Protein AF-A0A268THH5-F1 (afdb_monomer_lite)

Radius of gyration: 29.48 Å; chains: 1; bounding box: 71×20×64 Å

Foldseek 3Di:
DVVVVVVVVVVVVVPPPPPPPDDDDDDQDPQPDDQDDQDDDDPDPVVNVVSVVVNVVVVVVSVCSSVVD

Structure (mmCIF, N/CA/C/O backbone):
data_AF-A0A268THH5-F1
#
_entry.id   AF-A0A268THH5-F1
#
loop_
_atom_site.group_PDB
_atom_site.id
_atom_site.type_symbol
_atom_site.label_atom_id
_atom_site.label_alt_id
_atom_site.label_comp_id
_atom_site.label_asym_id
_atom_site.label_entity_id
_atom_sit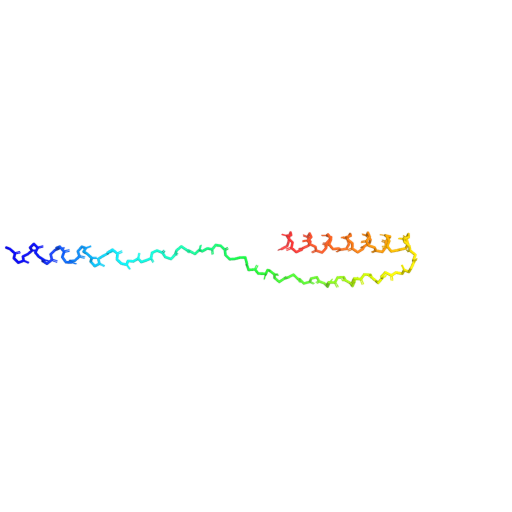e.label_seq_id
_atom_site.pdbx_PDB_ins_code
_atom_site.Cartn_x
_atom_site.Cartn_y
_atom_site.Cartn_z
_atom_site.occupancy
_atom_site.B_iso_or_equiv
_atom_site.auth_seq_id
_atom_site.auth_comp_id
_atom_site.auth_asym_id
_atom_site.auth_atom_id
_atom_site.pdbx_PDB_model_num
ATOM 1 N N . MET A 1 1 ? -57.707 -10.730 37.411 1.00 60.84 1 MET A N 1
ATOM 2 C CA . MET A 1 1 ? -57.575 -10.559 35.944 1.00 60.8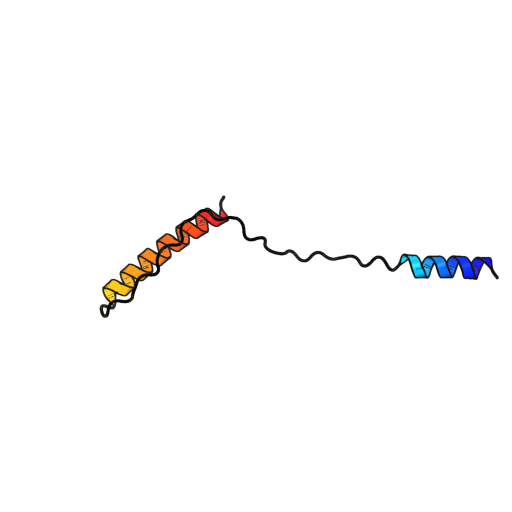4 1 MET A CA 1
ATOM 3 C C . MET A 1 1 ? -56.719 -9.350 35.541 1.00 60.84 1 MET A C 1
ATOM 5 O O . MET A 1 1 ? -55.833 -9.532 34.723 1.00 60.84 1 MET A O 1
ATOM 9 N N . ARG A 1 2 ? -56.886 -8.159 36.150 1.00 70.25 2 ARG A N 1
ATOM 10 C CA . ARG A 1 2 ? -56.112 -6.932 35.824 1.00 70.25 2 ARG A CA 1
ATOM 11 C C . ARG A 1 2 ? -54.588 -7.004 36.040 1.00 70.25 2 ARG A C 1
ATOM 13 O O . ARG A 1 2 ? -53.846 -6.421 35.262 1.00 70.25 2 ARG A O 1
ATOM 20 N N . PHE A 1 3 ? -54.119 -7.733 37.054 1.00 71.12 3 PHE A N 1
ATOM 21 C CA . PHE A 1 3 ? -52.678 -7.883 37.322 1.00 71.12 3 PHE A CA 1
ATOM 22 C C . PHE A 1 3 ? -51.941 -8.722 36.270 1.00 71.12 3 PHE A C 1
ATOM 24 O O . PHE A 1 3 ? -50.770 -8.483 36.001 1.00 71.12 3 PHE A O 1
ATOM 31 N N . ILE A 1 4 ? -52.637 -9.681 35.654 1.00 77.75 4 ILE A N 1
ATOM 32 C CA . ILE A 1 4 ? -52.067 -10.572 34.634 1.00 77.75 4 ILE A CA 1
ATOM 33 C C . ILE A 1 4 ? -51.895 -9.808 33.317 1.00 77.75 4 ILE A C 1
ATOM 35 O O . ILE A 1 4 ? -50.899 -9.962 32.620 1.00 77.75 4 ILE A O 1
ATOM 39 N N . THR A 1 5 ? -52.846 -8.928 32.993 1.00 78.38 5 THR A N 1
ATOM 40 C CA . THR A 1 5 ? -52.770 -8.096 31.787 1.00 78.38 5 THR A CA 1
ATOM 41 C C . THR A 1 5 ? -51.640 -7.070 31.857 1.00 78.38 5 THR A C 1
ATOM 43 O O . THR A 1 5 ? -51.007 -6.796 30.843 1.00 78.38 5 THR A O 1
ATOM 46 N N . THR A 1 6 ? -51.337 -6.529 33.042 1.00 80.31 6 THR A N 1
ATOM 47 C CA . THR A 1 6 ? -50.254 -5.546 33.212 1.00 80.31 6 THR A CA 1
ATOM 48 C C . THR A 1 6 ? -48.865 -6.174 33.137 1.00 80.31 6 THR A C 1
ATOM 50 O O . THR A 1 6 ? -47.963 -5.580 32.555 1.00 80.31 6 THR A O 1
ATOM 53 N N . THR A 1 7 ? -48.681 -7.379 33.682 1.00 80.12 7 THR A N 1
ATOM 54 C CA . THR A 1 7 ? -47.389 -8.082 33.623 1.00 80.12 7 THR A CA 1
ATOM 55 C C . THR A 1 7 ? -47.074 -8.589 32.221 1.00 80.12 7 THR A C 1
ATOM 57 O O . THR A 1 7 ? -45.932 -8.482 31.781 1.00 80.12 7 THR A O 1
ATOM 60 N N . LEU A 1 8 ? -48.083 -9.067 31.489 1.00 80.25 8 LEU A N 1
ATOM 61 C CA . LEU A 1 8 ? -47.918 -9.500 30.102 1.00 80.25 8 LEU A CA 1
ATOM 62 C C . LEU A 1 8 ? -47.493 -8.334 29.195 1.00 80.25 8 LEU A C 1
ATOM 64 O O . LEU A 1 8 ? -46.596 -8.487 28.372 1.00 80.25 8 LEU A O 1
ATOM 68 N N . LEU A 1 9 ? -48.087 -7.153 29.392 1.00 78.88 9 LEU A N 1
ATOM 69 C CA . LEU A 1 9 ? -47.751 -5.957 28.622 1.00 78.88 9 LEU A CA 1
ATOM 70 C C . LEU A 1 9 ? -46.311 -5.484 28.883 1.00 78.88 9 LEU A C 1
ATOM 72 O O . LEU A 1 9 ? -45.613 -5.120 27.943 1.00 78.88 9 LEU A O 1
ATOM 76 N N . ALA A 1 10 ? -45.838 -5.543 30.131 1.00 77.62 1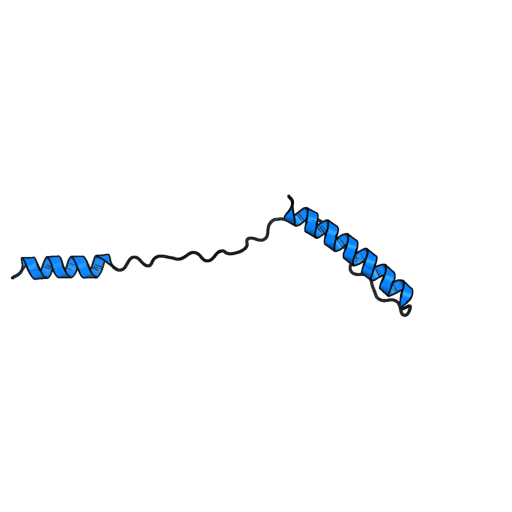0 ALA A N 1
ATOM 77 C CA . ALA A 1 10 ? -44.464 -5.172 30.474 1.00 77.62 10 ALA A CA 1
ATOM 78 C C . ALA A 1 10 ? -43.416 -6.076 29.792 1.00 77.62 10 ALA A C 1
ATOM 80 O O . ALA A 1 10 ? -42.376 -5.592 29.348 1.00 77.62 10 ALA A O 1
ATOM 81 N N . LEU A 1 11 ? -43.720 -7.370 29.655 1.00 77.88 11 LEU A N 1
ATOM 82 C CA . LEU A 1 11 ? -42.840 -8.368 29.038 1.00 77.88 11 LEU A CA 1
ATOM 83 C C . LEU A 1 11 ? -42.717 -8.201 27.515 1.00 77.88 11 LEU A C 1
ATOM 85 O O . LEU A 1 11 ? -41.662 -8.468 26.944 1.00 77.88 11 LEU A O 1
ATOM 89 N N . VAL A 1 12 ? -43.777 -7.720 26.857 1.00 76.88 12 VAL A N 1
ATOM 90 C CA . VAL A 1 12 ? -43.770 -7.449 25.409 1.00 76.88 12 VAL A CA 1
ATOM 91 C C . VAL A 1 12 ? -42.891 -6.240 25.072 1.00 76.88 12 VAL A C 1
ATOM 93 O O . VAL A 1 12 ? -42.236 -6.227 24.034 1.00 76.88 12 VAL A O 1
ATOM 96 N N . ILE A 1 13 ? -42.822 -5.240 25.956 1.00 76.00 13 ILE A N 1
ATOM 97 C CA . ILE A 1 13 ? -42.088 -3.993 25.691 1.00 76.00 13 ILE A CA 1
ATOM 98 C C . ILE A 1 13 ? -40.588 -4.134 26.029 1.00 76.00 13 ILE A C 1
ATOM 100 O O . ILE A 1 13 ? -39.756 -3.449 25.437 1.00 76.00 13 ILE A O 1
ATOM 104 N N . SER A 1 14 ? -40.201 -5.064 26.915 1.00 73.00 14 SER A N 1
ATOM 105 C CA . SER A 1 14 ? -38.791 -5.280 27.2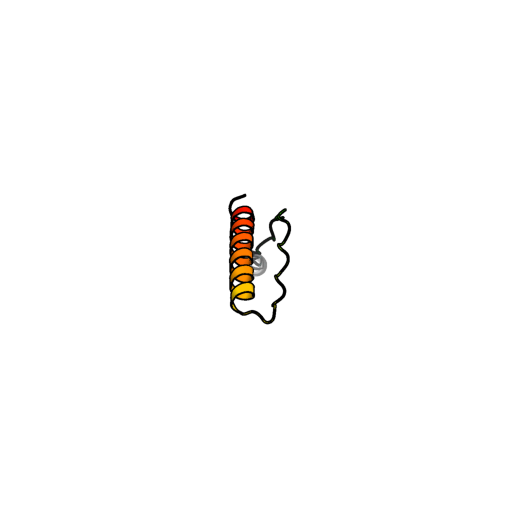92 1.00 73.00 14 SER A CA 1
ATOM 106 C C . SER A 1 14 ? -37.916 -5.907 26.194 1.00 73.00 14 SER A C 1
ATOM 108 O O . SER A 1 14 ? -36.696 -5.924 26.331 1.00 73.00 14 SER A O 1
ATOM 110 N N . GLY A 1 15 ? -38.506 -6.418 25.107 1.00 66.69 15 GLY A N 1
ATOM 111 C CA . GLY A 1 15 ? -37.784 -7.076 24.009 1.00 66.69 15 GLY A CA 1
ATOM 112 C C . GLY A 1 15 ? -37.267 -6.151 22.897 1.00 66.69 15 GLY A C 1
ATOM 113 O O . GLY A 1 15 ? -36.536 -6.611 22.026 1.00 66.69 15 GLY A O 1
ATOM 114 N N . CYS A 1 16 ? -37.612 -4.858 22.893 1.00 67.31 16 CYS A N 1
ATOM 115 C CA . CYS A 1 16 ? -37.296 -3.945 21.781 1.00 67.31 16 CYS A CA 1
ATOM 116 C C . CYS A 1 16 ? -35.893 -3.306 21.827 1.00 67.31 16 CYS A C 1
ATOM 118 O O . CYS A 1 16 ? -35.643 -2.322 21.129 1.00 67.31 16 CYS A O 1
ATOM 120 N N . ALA A 1 17 ? -34.955 -3.843 22.608 1.00 70.75 17 ALA A N 1
ATOM 121 C CA . ALA A 1 17 ? -33.564 -3.402 22.549 1.00 70.75 17 ALA A CA 1
ATOM 122 C C . ALA A 1 17 ? -32.865 -4.069 21.353 1.00 70.75 17 ALA A C 1
ATOM 124 O O . ALA A 1 17 ? -32.335 -5.174 21.462 1.00 70.75 17 ALA A O 1
ATOM 125 N N . VAL A 1 18 ? -32.886 -3.403 20.194 1.00 71.00 18 VAL A N 1
ATOM 126 C CA . VAL A 1 18 ? -32.123 -3.820 19.009 1.00 71.00 18 VAL A CA 1
ATOM 127 C C . VAL A 1 18 ? -30.641 -3.842 19.383 1.00 71.00 18 VAL A C 1
ATOM 129 O O . VAL A 1 18 ? -30.032 -2.793 19.595 1.00 71.00 18 VAL A O 1
ATOM 132 N N . GLN A 1 19 ? -30.056 -5.038 19.481 1.00 72.00 19 GLN A N 1
ATOM 133 C CA . GLN A 1 19 ? -28.608 -5.179 19.588 1.00 72.00 19 GLN A CA 1
ATOM 134 C C . GLN A 1 19 ? -27.997 -4.676 18.283 1.00 72.00 19 GLN A C 1
ATOM 136 O O . GLN A 1 19 ? -28.082 -5.328 17.244 1.00 72.00 19 GLN A O 1
ATOM 141 N N . THR A 1 20 ? -27.404 -3.486 18.323 1.00 73.44 20 THR A N 1
ATOM 142 C CA . THR A 1 20 ? -26.614 -2.964 17.213 1.00 73.44 20 THR A CA 1
ATOM 143 C C . THR A 1 20 ? -25.311 -3.749 17.151 1.00 73.44 20 THR A C 1
ATOM 145 O O . THR A 1 20 ? -24.327 -3.426 17.814 1.00 73.44 20 THR A O 1
ATOM 148 N N . ILE A 1 21 ? -25.318 -4.826 16.365 1.00 79.69 21 ILE A N 1
ATOM 149 C CA . ILE A 1 21 ? -24.101 -5.536 15.983 1.00 79.69 21 ILE A CA 1
ATOM 150 C C . ILE A 1 21 ? -23.287 -4.547 15.152 1.00 79.69 21 ILE A C 1
ATOM 152 O O . ILE A 1 21 ? -23.654 -4.208 14.029 1.00 79.69 21 ILE A O 1
ATOM 156 N N . LYS A 1 22 ? -22.217 -4.012 15.741 1.00 78.44 22 LYS A N 1
ATOM 157 C CA . LYS A 1 22 ? -21.287 -3.160 15.010 1.00 78.44 22 LYS A CA 1
ATOM 158 C C . LYS A 1 22 ? -20.443 -4.055 14.123 1.00 78.44 22 LYS A C 1
ATOM 160 O O . LYS A 1 22 ? -19.646 -4.846 14.622 1.00 78.44 22 LYS A O 1
ATOM 165 N N . GLU A 1 23 ? -20.633 -3.927 12.819 1.00 81.38 23 GLU A N 1
ATOM 166 C CA . GLU A 1 23 ? -19.732 -4.541 11.857 1.00 81.38 23 GLU A CA 1
ATOM 167 C C . GLU A 1 23 ? -18.333 -3.925 12.009 1.00 81.38 23 GLU A C 1
ATOM 169 O O . GLU A 1 23 ? -18.209 -2.715 12.248 1.00 81.38 23 GLU A O 1
ATOM 174 N N . PRO A 1 24 ? -17.265 -4.730 11.904 1.00 77.06 24 PRO A N 1
ATOM 175 C CA . PRO A 1 24 ? -15.916 -4.200 11.875 1.00 77.06 24 PRO A CA 1
ATOM 176 C C . PRO A 1 24 ? -15.740 -3.363 10.602 1.00 77.06 24 PRO A C 1
ATOM 178 O O . PRO A 1 24 ? -15.655 -3.888 9.495 1.00 77.06 24 PRO A O 1
ATOM 181 N N . VAL A 1 25 ? -15.684 -2.043 10.763 1.00 76.12 25 VAL A N 1
ATOM 182 C CA . VAL A 1 25 ? -15.324 -1.103 9.697 1.00 76.12 25 VAL A CA 1
ATOM 183 C C . VAL A 1 25 ? -13.832 -0.802 9.777 1.00 76.12 25 VAL A C 1
ATOM 185 O O . VAL A 1 25 ? -13.339 -0.331 10.802 1.00 76.12 25 VAL A O 1
ATOM 188 N N . TYR A 1 26 ? -13.107 -1.075 8.690 1.00 70.38 26 TYR A N 1
ATOM 189 C CA . TYR A 1 26 ? -11.684 -0.760 8.578 1.00 70.38 26 TYR A CA 1
ATOM 190 C C . TYR A 1 26 ? -11.493 0.755 8.500 1.00 70.38 26 TYR A C 1
ATOM 192 O O . TYR A 1 26 ? -11.918 1.404 7.544 1.00 70.38 26 TYR A O 1
ATOM 200 N N . ILE A 1 27 ? -10.853 1.322 9.522 1.00 69.62 27 ILE A N 1
ATOM 201 C CA . ILE A 1 27 ? -10.480 2.735 9.544 1.00 69.62 27 ILE A CA 1
ATOM 202 C C . ILE A 1 27 ? -9.177 2.870 8.750 1.00 69.62 27 ILE A C 1
ATOM 204 O O . ILE A 1 27 ? -8.212 2.182 9.086 1.00 69.62 27 ILE A O 1
ATOM 208 N N . PRO A 1 28 ? -9.106 3.734 7.722 1.00 70.25 28 PRO A N 1
ATOM 209 C CA . PRO A 1 28 ? -7.849 3.986 7.034 1.00 70.25 28 PRO A CA 1
ATOM 210 C C . PRO A 1 28 ? -6.858 4.596 8.033 1.00 70.25 28 PRO A C 1
ATOM 212 O O . PRO A 1 28 ? -7.035 5.729 8.487 1.00 70.25 28 PRO A O 1
ATOM 215 N N . THR A 1 29 ? -5.833 3.831 8.410 1.00 69.38 29 THR A N 1
ATOM 216 C CA . THR A 1 29 ? -4.722 4.338 9.214 1.00 69.38 29 THR A CA 1
ATOM 217 C C . THR A 1 29 ? -3.981 5.392 8.398 1.00 69.38 29 THR A C 1
ATOM 219 O O . THR A 1 29 ? -3.833 5.282 7.176 1.00 69.38 29 THR A O 1
ATOM 222 N N . LYS A 1 30 ? -3.572 6.483 9.053 1.00 71.25 30 LYS A N 1
ATOM 223 C CA . LYS A 1 30 ? -2.831 7.548 8.377 1.00 71.25 30 LYS A CA 1
ATOM 224 C C . LYS A 1 30 ? -1.452 7.009 8.021 1.00 71.25 30 LYS A C 1
ATOM 226 O O . LYS A 1 30 ? -0.579 6.961 8.877 1.00 71.25 30 LYS A O 1
ATOM 231 N N . CYS A 1 31 ? -1.271 6.598 6.772 1.00 79.12 31 CYS A N 1
ATOM 232 C CA . CYS A 1 31 ? 0.034 6.183 6.299 1.00 79.12 31 CYS A CA 1
ATOM 233 C C . CYS A 1 31 ? 0.785 7.378 5.702 1.00 79.12 31 CYS A C 1
ATOM 235 O O . CYS A 1 31 ? 0.412 7.900 4.651 1.00 79.12 31 CYS A O 1
ATOM 237 N N . GLU A 1 32 ? 1.838 7.826 6.384 1.00 82.81 32 GLU A N 1
ATOM 238 C CA . GLU A 1 32 ? 2.619 9.019 6.022 1.00 82.81 32 GLU A CA 1
ATOM 239 C C . GLU A 1 32 ? 3.701 8.742 4.958 1.00 82.81 32 GLU A C 1
ATOM 241 O O . GLU A 1 32 ? 4.707 9.446 4.873 1.00 82.81 32 GLU A O 1
ATOM 246 N N . VAL A 1 33 ? 3.513 7.730 4.105 1.00 84.38 33 VAL A N 1
ATOM 247 C CA . VAL A 1 33 ? 4.428 7.457 2.984 1.00 84.38 33 VAL A CA 1
ATOM 248 C C . VAL A 1 33 ? 3.998 8.202 1.733 1.00 84.38 33 VAL A C 1
ATOM 250 O O . VAL A 1 33 ? 2.842 8.188 1.305 1.00 84.38 33 VAL A O 1
ATOM 253 N N . LYS A 1 34 ? 4.980 8.814 1.073 1.00 87.62 34 LYS A N 1
ATOM 254 C CA . LYS A 1 34 ? 4.778 9.416 -0.240 1.00 87.62 34 LYS A CA 1
ATOM 255 C C . LYS A 1 34 ? 4.519 8.315 -1.268 1.00 87.62 34 LYS A C 1
ATOM 257 O O . LYS A 1 34 ? 5.396 7.496 -1.537 1.00 87.62 34 LYS A O 1
ATOM 262 N N . LYS A 1 35 ? 3.343 8.339 -1.901 1.00 86.50 35 LYS A N 1
ATOM 263 C CA . LYS A 1 35 ? 3.007 7.413 -2.990 1.00 86.50 35 LYS A CA 1
ATOM 264 C C . LYS A 1 35 ? 4.050 7.517 -4.121 1.00 86.50 35 LYS A C 1
ATOM 266 O O . LYS A 1 35 ? 4.258 8.622 -4.636 1.00 86.50 35 LYS A O 1
ATOM 271 N N . PRO A 1 36 ? 4.687 6.406 -4.538 1.00 90.12 36 PRO A N 1
ATOM 272 C CA . PRO A 1 36 ? 5.624 6.426 -5.652 1.00 90.12 36 PRO A CA 1
ATOM 273 C C . PRO A 1 36 ? 4.904 6.780 -6.959 1.00 90.12 36 PRO A C 1
ATOM 275 O O . PRO A 1 36 ? 3.745 6.415 -7.180 1.00 90.12 36 PRO A O 1
ATOM 278 N N . VAL A 1 37 ? 5.597 7.500 -7.841 1.00 92.12 37 VAL A N 1
ATOM 279 C CA . VAL A 1 37 ? 5.064 7.884 -9.154 1.00 92.12 37 VAL A CA 1
ATOM 280 C C . VAL A 1 37 ? 5.053 6.655 -10.057 1.00 92.12 37 VAL A C 1
ATOM 282 O O . VAL A 1 37 ? 6.058 5.951 -10.159 1.00 92.12 37 VAL A O 1
ATOM 285 N N . LYS A 1 38 ? 3.913 6.396 -10.703 1.00 91.38 38 LYS A N 1
ATOM 286 C CA . LYS A 1 38 ? 3.781 5.291 -11.654 1.00 91.38 38 LYS A CA 1
ATOM 287 C C . LYS A 1 38 ? 4.720 5.534 -12.848 1.00 91.38 38 LYS A C 1
ATOM 289 O O . LYS A 1 38 ? 4.695 6.639 -13.393 1.00 91.38 38 LYS A O 1
ATOM 294 N N . PRO A 1 39 ? 5.532 4.545 -13.258 1.00 90.50 39 PRO A N 1
ATOM 295 C CA . PRO A 1 39 ? 6.394 4.697 -14.420 1.00 90.50 39 PRO A CA 1
ATOM 296 C C . PRO A 1 39 ? 5.552 4.856 -15.690 1.00 90.50 39 PRO A C 1
ATOM 298 O O . PRO A 1 39 ? 4.512 4.212 -15.847 1.00 90.50 39 PRO A O 1
ATOM 301 N N . ASN A 1 40 ? 6.009 5.721 -16.594 1.00 90.19 40 ASN A N 1
ATOM 302 C CA . ASN A 1 40 ? 5.449 5.810 -17.937 1.00 90.19 40 ASN A CA 1
ATOM 303 C C . ASN A 1 40 ? 6.056 4.701 -18.789 1.00 90.19 40 ASN A C 1
ATOM 305 O O . ASN A 1 40 ? 7.271 4.506 -18.756 1.00 90.19 40 ASN A O 1
ATOM 309 N N . LEU A 1 41 ? 5.211 4.000 -19.540 1.00 87.75 41 LEU A N 1
ATOM 310 C C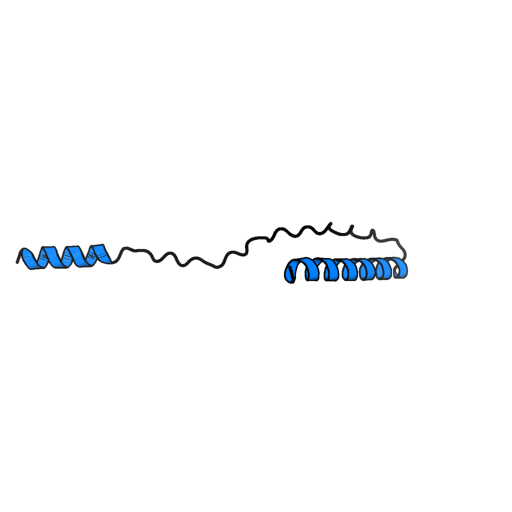A . LEU A 1 41 ? 5.681 3.004 -20.488 1.00 87.75 41 LEU A CA 1
ATOM 311 C C . LEU A 1 41 ? 6.394 3.711 -21.644 1.00 87.75 41 LEU A C 1
ATOM 313 O O . LEU A 1 41 ? 5.856 4.625 -22.271 1.00 87.75 41 LEU A O 1
ATOM 317 N N . SER A 1 42 ? 7.631 3.306 -21.878 1.00 79.62 42 SER A N 1
ATOM 318 C CA . SER A 1 42 ? 8.423 3.620 -23.054 1.00 79.62 42 SER A CA 1
ATOM 319 C C . SER A 1 42 ? 8.181 2.534 -24.106 1.00 79.62 42 SER A C 1
ATOM 321 O O . SER A 1 42 ? 7.917 1.387 -23.783 1.00 79.62 42 SER A O 1
ATOM 323 N N . ASN A 1 43 ? 8.342 2.811 -25.399 1.00 80.62 43 ASN A N 1
ATOM 324 C CA . ASN A 1 43 ? 8.192 1.759 -26.423 1.00 80.62 43 ASN A CA 1
ATOM 325 C C . ASN A 1 43 ? 9.272 0.640 -26.340 1.00 80.62 43 ASN A C 1
ATOM 327 O O . ASN A 1 43 ? 9.374 -0.185 -27.246 1.00 80.62 43 ASN A O 1
ATOM 331 N N . ASN A 1 44 ? 10.095 0.606 -25.282 1.00 91.00 44 ASN A N 1
ATOM 332 C CA . ASN A 1 44 ? 11.099 -0.415 -25.003 1.00 91.00 44 ASN A CA 1
ATOM 333 C C . ASN A 1 44 ? 10.655 -1.346 -23.868 1.00 91.00 44 ASN A C 1
ATOM 335 O O . ASN A 1 44 ? 10.816 -1.035 -22.687 1.00 91.00 44 ASN A O 1
ATOM 339 N N . PHE A 1 45 ? 10.226 -2.556 -24.233 1.00 92.50 45 PHE A N 1
ATOM 340 C CA . PHE A 1 45 ? 9.734 -3.575 -23.298 1.00 92.50 45 PHE A CA 1
ATOM 341 C C . PHE A 1 45 ? 10.671 -3.842 -22.105 1.00 92.50 45 PHE A C 1
ATOM 343 O O . PHE A 1 45 ? 10.226 -3.901 -20.962 1.00 92.50 45 PHE A O 1
ATOM 350 N N . LEU A 1 46 ? 11.982 -3.964 -22.341 1.00 94.38 46 LEU A N 1
ATOM 351 C CA . LEU A 1 46 ? 12.949 -4.280 -21.281 1.00 94.38 46 LEU A CA 1
ATOM 352 C C . LEU A 1 46 ? 13.100 -3.134 -20.270 1.00 94.38 46 LEU A C 1
ATOM 354 O O . LEU A 1 46 ? 13.317 -3.382 -19.082 1.00 94.38 46 LEU A O 1
ATOM 358 N N . GLN A 1 47 ? 13.003 -1.884 -20.731 1.00 92.19 47 GLN A N 1
ATOM 359 C CA . GLN A 1 47 ? 13.081 -0.717 -19.851 1.00 92.19 47 GLN A CA 1
ATOM 360 C C . GLN A 1 47 ? 11.804 -0.581 -19.020 1.00 92.19 47 GLN A C 1
ATOM 362 O O . GLN A 1 47 ? 11.886 -0.344 -17.816 1.00 92.19 47 GLN A O 1
ATOM 367 N N . ASP A 1 48 ? 10.649 -0.830 -19.631 1.00 93.81 48 ASP A N 1
ATOM 368 C CA . ASP A 1 48 ? 9.348 -0.806 -18.960 1.00 93.81 48 ASP A CA 1
ATOM 369 C C . ASP A 1 48 ? 9.220 -1.886 -17.900 1.00 93.81 48 ASP A C 1
ATOM 371 O O . ASP A 1 48 ? 8.742 -1.631 -16.791 1.00 93.81 48 ASP A O 1
ATOM 375 N N . LEU A 1 49 ? 9.695 -3.088 -18.223 1.00 95.31 49 LEU A N 1
ATOM 376 C CA . LEU A 1 49 ? 9.703 -4.210 -17.302 1.00 95.31 49 LEU A CA 1
ATOM 377 C C . LEU A 1 49 ? 10.553 -3.879 -16.071 1.00 95.31 49 LEU A C 1
ATOM 379 O O . LEU A 1 49 ? 10.095 -4.022 -14.939 1.00 95.31 49 LEU A O 1
ATOM 383 N N . ARG A 1 50 ? 11.760 -3.339 -16.283 1.00 95.38 50 ARG A N 1
ATOM 384 C CA . ARG A 1 50 ? 12.628 -2.882 -15.191 1.00 95.38 50 ARG A CA 1
ATOM 385 C C . ARG A 1 50 ? 11.960 -1.788 -14.354 1.00 95.38 50 ARG A C 1
ATOM 387 O O . ARG A 1 50 ? 11.981 -1.864 -13.129 1.00 95.38 50 ARG A O 1
ATOM 394 N N . ALA A 1 51 ? 11.372 -0.779 -14.995 1.00 95.19 51 ALA A N 1
ATOM 395 C CA . ALA A 1 51 ? 10.706 0.319 -14.298 1.00 95.19 51 ALA A CA 1
ATOM 396 C C . ALA A 1 51 ? 9.511 -0.169 -13.464 1.00 95.19 51 ALA A C 1
ATOM 398 O O . ALA A 1 51 ? 9.285 0.326 -12.361 1.00 95.19 51 ALA A O 1
ATOM 399 N N . THR A 1 52 ? 8.787 -1.171 -13.965 1.00 95.19 52 THR A N 1
ATOM 400 C CA . THR A 1 52 ? 7.668 -1.811 -13.266 1.00 95.19 52 THR A CA 1
ATOM 401 C C . THR A 1 52 ? 8.139 -2.569 -12.030 1.00 95.19 52 THR A C 1
ATOM 403 O O . THR A 1 52 ? 7.553 -2.386 -10.968 1.00 95.19 52 THR A O 1
ATOM 406 N N . PHE A 1 53 ? 9.225 -3.341 -12.125 1.00 96.56 53 PHE A N 1
ATOM 407 C CA . PHE A 1 53 ? 9.781 -4.048 -10.965 1.00 96.56 53 PHE A CA 1
ATOM 408 C C . PHE A 1 53 ? 10.291 -3.095 -9.876 1.00 96.56 53 PHE A C 1
ATOM 410 O O . PHE A 1 53 ? 10.010 -3.285 -8.698 1.00 96.56 53 PHE A O 1
ATOM 417 N N . ILE A 1 54 ? 10.973 -2.011 -10.257 1.00 96.25 54 ILE A N 1
ATOM 418 C CA . ILE A 1 54 ? 11.407 -0.989 -9.289 1.00 96.25 54 ILE A CA 1
ATOM 419 C C . ILE A 1 54 ? 10.193 -0.309 -8.636 1.00 96.25 54 ILE A C 1
ATOM 421 O O . ILE A 1 54 ? 10.224 0.064 -7.463 1.00 96.25 54 ILE A O 1
ATOM 425 N N . TYR A 1 55 ? 9.117 -0.100 -9.398 1.00 96.19 55 TYR A N 1
ATOM 426 C CA . TYR A 1 55 ? 7.880 0.463 -8.870 1.00 96.19 55 TYR A CA 1
ATOM 427 C C . TYR A 1 55 ? 7.191 -0.482 -7.878 1.00 96.19 55 TYR A C 1
ATOM 429 O O . TYR A 1 55 ? 6.725 -0.005 -6.843 1.00 96.19 55 TYR A O 1
ATOM 437 N N . SER A 1 56 ? 7.152 -1.792 -8.154 1.00 96.44 56 SER A N 1
ATOM 438 C CA . SER A 1 56 ? 6.561 -2.776 -7.241 1.00 96.44 56 SER A CA 1
ATOM 439 C C . SER A 1 56 ? 7.354 -2.905 -5.943 1.00 96.44 56 SER A C 1
ATOM 441 O O . SER A 1 56 ? 6.747 -2.852 -4.883 1.00 96.44 56 SER A O 1
ATOM 443 N N . GLU A 1 57 ? 8.687 -2.950 -6.002 1.00 96.81 57 GLU A N 1
ATOM 444 C CA . GLU A 1 57 ? 9.548 -3.004 -4.807 1.00 96.81 57 GLU A CA 1
ATOM 445 C C . GLU A 1 57 ? 9.299 -1.808 -3.870 1.00 96.81 57 GLU A C 1
ATOM 447 O O . GLU A 1 57 ? 9.105 -1.955 -2.664 1.00 96.81 57 GLU A O 1
ATOM 452 N N . LYS A 1 58 ? 9.220 -0.594 -4.432 1.00 95.31 58 LYS A N 1
ATOM 453 C CA . LYS A 1 58 ? 8.895 0.617 -3.659 1.00 95.31 58 LYS A CA 1
ATOM 454 C C . LYS A 1 58 ? 7.500 0.567 -3.047 1.00 95.31 58 LYS A C 1
ATOM 456 O O . LYS A 1 58 ? 7.277 1.160 -1.993 1.00 95.31 58 LYS A O 1
ATOM 461 N N . LEU A 1 59 ? 6.554 -0.065 -3.738 1.00 94.19 59 LEU A N 1
ATOM 462 C CA . LEU A 1 59 ? 5.185 -0.196 -3.264 1.00 94.19 59 LEU A CA 1
ATOM 463 C C . LEU A 1 59 ? 5.107 -1.183 -2.097 1.00 94.19 59 LEU A C 1
ATOM 465 O O . LEU A 1 59 ? 4.473 -0.857 -1.100 1.00 94.19 59 LEU A O 1
ATOM 469 N N . GLU A 1 60 ? 5.787 -2.326 -2.197 1.00 94.31 60 GLU A N 1
ATOM 470 C CA . GLU A 1 60 ? 5.886 -3.327 -1.128 1.00 94.31 60 GLU A CA 1
ATOM 471 C C . GLU A 1 60 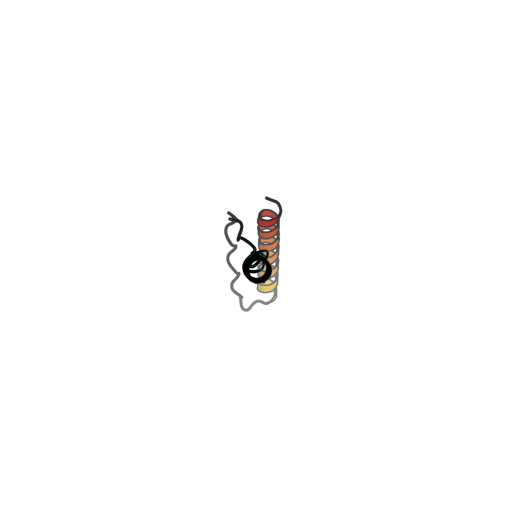? 6.506 -2.724 0.132 1.00 94.31 60 GLU A C 1
ATOM 473 O O . GLU A 1 60 ? 5.886 -2.755 1.189 1.00 94.31 60 GLU A O 1
ATOM 478 N N . HIS A 1 61 ? 7.640 -2.029 0.009 1.00 92.38 61 HIS A N 1
ATOM 479 C CA . HIS A 1 61 ? 8.263 -1.365 1.156 1.00 92.38 61 HIS A CA 1
ATOM 480 C C . HIS A 1 61 ? 7.353 -0.297 1.795 1.00 92.38 61 HIS A C 1
ATOM 482 O O . HIS A 1 61 ? 7.335 -0.119 3.013 1.00 92.38 61 HIS A O 1
ATOM 488 N N . ALA A 1 62 ? 6.597 0.453 0.986 1.00 90.25 62 ALA A N 1
ATOM 489 C CA . ALA A 1 62 ? 5.644 1.430 1.510 1.00 90.25 62 ALA A CA 1
ATOM 490 C C . ALA A 1 62 ? 4.473 0.752 2.242 1.00 90.25 62 ALA A C 1
ATOM 492 O O . ALA A 1 62 ? 4.040 1.251 3.276 1.00 90.25 62 ALA A O 1
ATOM 493 N N . LEU A 1 63 ? 3.980 -0.378 1.728 1.00 89.44 63 LEU A N 1
ATOM 494 C CA . LEU A 1 63 ? 2.926 -1.177 2.358 1.00 89.44 63 LEU A CA 1
ATOM 495 C C . LEU A 1 63 ? 3.400 -1.789 3.678 1.00 89.44 63 LEU A C 1
ATOM 497 O O . LEU A 1 63 ? 2.689 -1.676 4.673 1.00 89.44 63 LEU A O 1
ATOM 501 N N . ASP A 1 64 ? 4.606 -2.355 3.710 1.00 90.25 64 ASP A N 1
ATOM 502 C CA . ASP A 1 64 ? 5.198 -2.926 4.923 1.00 90.25 64 ASP A CA 1
ATOM 503 C C . ASP A 1 64 ? 5.331 -1.879 6.029 1.00 90.25 64 ASP A C 1
ATOM 505 O O . ASP A 1 64 ? 5.029 -2.158 7.190 1.00 90.25 64 ASP A O 1
ATOM 509 N N . PHE A 1 65 ? 5.716 -0.650 5.670 1.00 87.44 65 PHE A N 1
ATOM 510 C CA . PHE A 1 65 ? 5.725 0.471 6.607 1.00 87.44 65 PHE A CA 1
ATOM 511 C C . PHE A 1 65 ? 4.316 0.808 7.119 1.00 87.44 65 PHE A C 1
ATOM 513 O O . PHE A 1 65 ? 4.147 1.047 8.309 1.00 87.44 65 PHE A O 1
ATOM 520 N N . CYS A 1 66 ? 3.299 0.805 6.249 1.00 84.75 66 CYS A N 1
ATOM 521 C CA . CYS A 1 66 ? 1.918 1.100 6.648 1.00 84.75 66 CYS A CA 1
ATOM 522 C C . CYS A 1 66 ? 1.291 0.033 7.555 1.00 84.75 66 CYS A C 1
ATOM 524 O O . CYS A 1 66 ? 0.342 0.339 8.274 1.00 84.75 66 CYS A O 1
ATOM 526 N N . ILE A 1 67 ? 1.736 -1.221 7.447 1.00 84.50 67 ILE A N 1
ATOM 527 C CA . ILE A 1 67 ? 1.155 -2.357 8.172 1.00 84.50 67 ILE A CA 1
ATOM 528 C C . ILE A 1 67 ? 1.856 -2.574 9.518 1.00 84.50 67 ILE A C 1
ATOM 530 O O . ILE A 1 67 ? 1.193 -2.925 10.492 1.00 84.50 67 ILE A O 1
ATOM 534 N N . ASN A 1 68 ? 3.178 -2.386 9.580 1.00 71.81 68 ASN A N 1
ATOM 535 C CA . ASN A 1 68 ? 3.988 -2.706 10.761 1.00 71.81 68 ASN A CA 1
ATOM 536 C C . ASN A 1 68 ? 4.203 -1.528 11.735 1.00 71.81 68 ASN A C 1
ATOM 538 O O . ASN A 1 68 ? 4.923 -1.700 12.721 1.00 71.81 68 ASN A O 1
ATOM 542 N N . ASN A 1 69 ? 3.616 -0.355 11.477 1.00 56.25 69 ASN A N 1
ATOM 543 C CA . ASN A 1 69 ? 3.693 0.842 12.327 1.00 56.25 69 ASN A CA 1
ATOM 544 C C . ASN A 1 69 ? 2.305 1.279 12.803 1.00 56.25 69 ASN A C 1
ATOM 546 O O . ASN A 1 69 ? 2.184 1.655 13.988 1.00 56.25 69 ASN A O 1
#

Secondary structure (DSSP, 8-state):
-HHHHHHHHHHHHTT-----------------PPPPPPPPPPS-HHHHHHHHHHHHHHHHHHHHHHHH-

Sequence (69 aa):
MRFITTTLLALVISGCAVQTIKEPVYIPTKCEVKKPVKPNLSNNFLQDLRATFIYSEKLEHALDFCINN

pLDDT: mean 82.68, std 10.06, range [56.25, 96.81]